Protein AF-A0A510UNX9-F1 (afdb_monomer_lite)

Secondary structure (DSSP, 8-state):
--EE-HHHHHHHHHHHHTSPBPHHHHHHHHHHHTTS---TTS-EEHHHHHHHHHHT--SSHHHHB-----

Organism: Aliivibrio fischeri (NCBI:txid668)

Structure (mmCIF, N/CA/C/O backbone):
data_AF-A0A510UNX9-F1
#
_entry.id   AF-A0A510UNX9-F1
#
loop_
_atom_site.group_PDB
_atom_site.id
_atom_site.type_symbol
_atom_site.label_atom_id
_atom_site.label_alt_id
_atom_site.label_comp_id
_atom_site.label_asym_id
_atom_site.label_entity_id
_atom_site.label_seq_id
_atom_site.pdbx_PDB_ins_code
_atom_site.Cartn_x
_atom_site.Cartn_y
_atom_site.Cartn_z
_atom_site.occupancy
_atom_site.B_iso_or_equiv
_atom_site.auth_seq_id
_atom_site.auth_comp_id
_atom_site.auth_asym_id
_atom_site.auth_atom_id
_atom_site.pdbx_PDB_model_num
ATOM 1 N N . MET A 1 1 ? -0.834 -6.709 14.777 1.00 65.88 1 MET A N 1
ATOM 2 C CA . MET A 1 1 ? -1.301 -6.387 13.410 1.00 65.88 1 MET A CA 1
ATOM 3 C C . MET A 1 1 ? -0.493 -5.204 12.906 1.00 65.88 1 MET A C 1
ATOM 5 O O . MET A 1 1 ? -0.597 -4.139 13.503 1.00 65.88 1 MET A O 1
ATOM 9 N N . THR A 1 2 ? 0.344 -5.378 11.887 1.00 88.81 2 THR A N 1
ATOM 10 C CA . THR A 1 2 ? 1.132 -4.266 11.328 1.00 88.81 2 THR A CA 1
ATOM 11 C C . THR A 1 2 ? 0.246 -3.423 10.412 1.00 88.81 2 THR A C 1
ATOM 13 O O . THR A 1 2 ? -0.506 -3.982 9.610 1.00 88.81 2 THR A O 1
ATOM 16 N N . ARG A 1 3 ? 0.302 -2.097 10.555 1.00 91.19 3 ARG A N 1
ATOM 17 C CA . ARG A 1 3 ? -0.549 -1.143 9.833 1.00 91.19 3 ARG A CA 1
ATOM 18 C C . ARG A 1 3 ? 0.301 -0.032 9.238 1.00 91.19 3 ARG A C 1
ATOM 20 O O . ARG A 1 3 ? 1.266 0.383 9.873 1.00 91.19 3 ARG A O 1
ATOM 27 N N . TYR A 1 4 ? -0.084 0.445 8.063 1.00 92.12 4 TYR A N 1
ATOM 28 C CA . TYR A 1 4 ? 0.604 1.532 7.370 1.00 92.12 4 TYR A CA 1
ATOM 29 C C . TYR A 1 4 ? -0.407 2.450 6.695 1.00 92.12 4 TYR A C 1
ATOM 31 O O . TYR A 1 4 ? -1.503 2.022 6.328 1.00 92.12 4 TYR A O 1
ATOM 39 N N . THR A 1 5 ? -0.042 3.716 6.520 1.00 93.62 5 THR A N 1
ATOM 40 C CA . THR A 1 5 ? -0.730 4.568 5.546 1.00 93.62 5 THR A CA 1
ATOM 41 C C . THR A 1 5 ? -0.316 4.158 4.131 1.00 93.62 5 THR A C 1
ATOM 43 O O . THR A 1 5 ? 0.718 3.514 3.937 1.00 93.62 5 THR A O 1
ATOM 46 N N . ILE A 1 6 ? -1.105 4.559 3.133 1.00 91.00 6 ILE A N 1
ATOM 47 C CA . ILE A 1 6 ? -0.799 4.331 1.710 1.00 91.00 6 ILE A CA 1
ATOM 48 C C . ILE A 1 6 ? 0.608 4.852 1.379 1.00 91.00 6 ILE A C 1
ATOM 50 O O . ILE A 1 6 ? 1.414 4.124 0.808 1.00 91.00 6 ILE A O 1
ATOM 54 N N . THR A 1 7 ? 0.927 6.076 1.806 1.00 91.06 7 THR A N 1
ATOM 55 C CA . THR A 1 7 ? 2.230 6.713 1.569 1.00 91.06 7 THR A CA 1
ATOM 56 C C . THR A 1 7 ? 3.379 5.926 2.197 1.00 91.06 7 THR A C 1
ATOM 58 O O . THR A 1 7 ? 4.327 5.584 1.498 1.00 91.06 7 THR A O 1
ATOM 61 N N . GLN A 1 8 ? 3.258 5.546 3.476 1.00 93.50 8 GLN A N 1
ATOM 62 C CA . GLN A 1 8 ? 4.293 4.761 4.164 1.00 93.50 8 GLN A CA 1
ATOM 63 C C . GLN A 1 8 ? 4.525 3.404 3.495 1.00 93.50 8 GLN A C 1
ATOM 65 O O . GLN A 1 8 ? 5.654 2.920 3.436 1.00 93.50 8 GLN A O 1
ATOM 70 N N . TYR A 1 9 ? 3.455 2.771 3.010 1.00 92.62 9 TYR A N 1
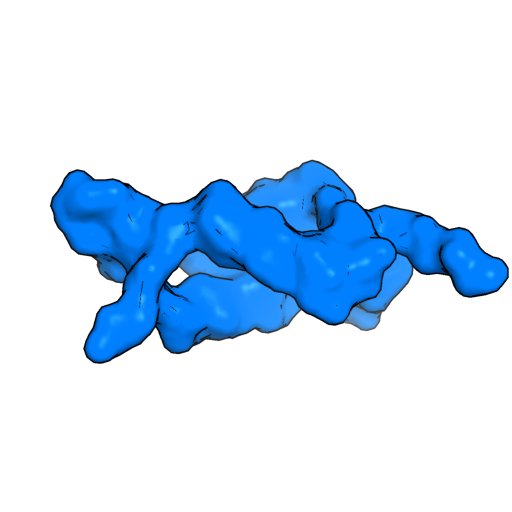ATOM 71 C CA . TYR A 1 9 ? 3.560 1.500 2.310 1.00 92.62 9 TYR A CA 1
ATOM 72 C C . TYR A 1 9 ? 4.264 1.659 0.956 1.00 92.62 9 TYR A C 1
ATOM 74 O O . TYR A 1 9 ? 5.190 0.901 0.677 1.00 92.62 9 TYR A O 1
ATOM 82 N N . ILE A 1 10 ? 3.894 2.670 0.161 1.00 90.38 10 ILE A N 1
ATOM 83 C CA . ILE A 1 10 ? 4.557 2.979 -1.116 1.00 90.38 10 ILE A CA 1
ATOM 84 C C . ILE A 1 10 ? 6.053 3.224 -0.892 1.00 90.38 10 ILE A C 1
ATOM 86 O O . ILE A 1 10 ? 6.866 2.559 -1.526 1.00 90.38 10 ILE A O 1
ATOM 90 N N . GLU A 1 11 ? 6.426 4.099 0.048 1.00 91.19 11 GLU A N 1
ATOM 91 C CA . GLU A 1 11 ? 7.834 4.400 0.349 1.00 91.19 11 GLU A CA 1
ATOM 92 C C . GLU A 1 11 ? 8.614 3.151 0.773 1.00 91.19 11 GLU A C 1
ATOM 94 O O . GLU A 1 11 ? 9.748 2.934 0.337 1.00 91.19 11 GLU A O 1
ATOM 99 N N . LYS A 1 12 ? 8.001 2.291 1.595 1.00 90.25 12 LYS A N 1
ATOM 100 C CA . LYS A 1 12 ? 8.602 1.024 2.024 1.00 90.25 12 LYS A CA 1
ATOM 101 C C . LYS A 1 12 ? 8.878 0.103 0.837 1.00 90.25 12 LYS A C 1
ATOM 103 O O . LYS A 1 12 ? 9.944 -0.516 0.787 1.00 90.25 12 LYS A O 1
ATOM 108 N N . ILE A 1 13 ? 7.930 -0.017 -0.089 1.00 87.69 13 ILE A N 1
ATOM 109 C CA . ILE A 1 13 ? 8.077 -0.860 -1.274 1.00 87.69 13 ILE A CA 1
ATOM 110 C C . ILE A 1 13 ? 9.121 -0.255 -2.221 1.00 87.69 13 ILE A C 1
ATOM 112 O O . ILE A 1 13 ? 10.065 -0.949 -2.584 1.00 87.69 13 ILE A O 1
ATOM 116 N N . GLU A 1 14 ? 9.041 1.037 -2.534 1.00 87.56 14 GLU A N 1
ATOM 117 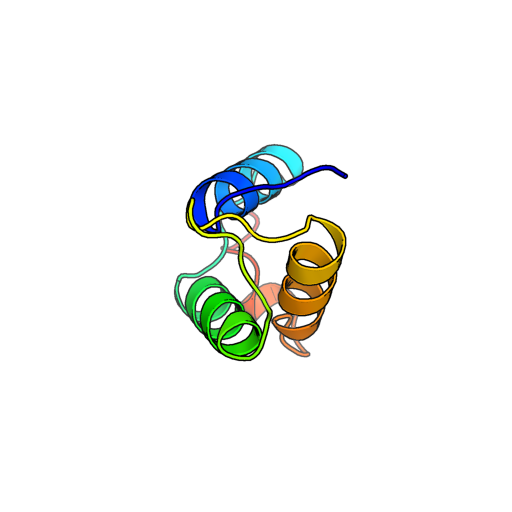C CA . GLU A 1 14 ? 10.025 1.732 -3.378 1.00 87.56 14 GLU A CA 1
ATOM 118 C C . GLU A 1 14 ? 11.456 1.592 -2.840 1.00 87.56 14 GLU A C 1
ATOM 120 O O . GLU A 1 14 ? 12.378 1.273 -3.590 1.00 87.56 14 GLU A O 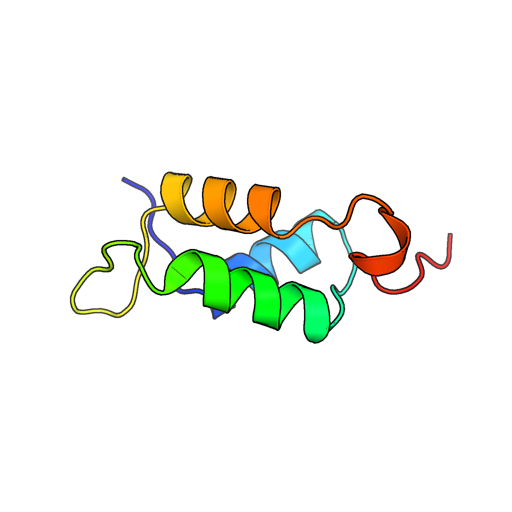1
ATOM 125 N N . THR A 1 15 ? 11.633 1.722 -1.522 1.00 88.25 15 THR A N 1
ATOM 126 C CA . THR A 1 15 ? 12.927 1.509 -0.855 1.00 88.25 15 THR A CA 1
ATOM 127 C C . THR A 1 15 ? 13.390 0.056 -0.967 1.00 88.25 15 THR A C 1
ATOM 129 O O . THR A 1 15 ? 14.554 -0.201 -1.262 1.00 88.25 15 THR A O 1
ATOM 132 N N . SER A 1 16 ? 12.489 -0.909 -0.762 1.00 86.56 16 SER A N 1
ATOM 133 C CA . SER A 1 16 ? 12.829 -2.341 -0.795 1.00 86.56 16 SER A CA 1
ATOM 134 C C . SER A 1 16 ? 13.231 -2.819 -2.191 1.00 86.56 16 SER A C 1
ATOM 136 O O . SER A 1 16 ? 14.103 -3.673 -2.321 1.00 86.56 16 SER A O 1
ATOM 138 N N . TYR A 1 17 ? 12.602 -2.272 -3.232 1.00 80.62 17 TYR A N 1
ATOM 139 C CA . TYR A 1 17 ? 12.912 -2.594 -4.626 1.00 80.62 17 TYR A CA 1
ATOM 140 C C . TYR A 1 17 ? 13.952 -1.652 -5.245 1.00 80.62 17 TYR A C 1
ATOM 142 O O . TYR A 1 17 ? 14.317 -1.848 -6.403 1.00 80.62 17 TYR A O 1
ATOM 150 N N . ASN A 1 18 ? 14.412 -0.639 -4.501 1.00 84.06 18 ASN A N 1
ATOM 151 C CA . ASN A 1 18 ? 15.280 0.433 -4.987 1.00 84.06 18 ASN A CA 1
ATOM 152 C C . ASN A 1 18 ? 14.797 1.017 -6.332 1.00 84.06 18 ASN A C 1
ATOM 154 O O . ASN A 1 18 ? 15.580 1.262 -7.248 1.00 84.06 18 ASN A O 1
ATOM 158 N N . THR A 1 19 ? 13.481 1.179 -6.473 1.00 82.12 19 THR A N 1
ATOM 159 C CA . THR A 1 19 ? 12.833 1.634 -7.707 1.00 82.12 19 THR A CA 1
ATOM 160 C C . THR A 1 19 ? 11.631 2.504 -7.384 1.00 82.12 19 THR A C 1
ATOM 162 O O . THR A 1 19 ? 11.042 2.384 -6.310 1.00 82.12 19 THR A O 1
ATOM 165 N N . LYS A 1 20 ? 11.253 3.374 -8.320 1.00 83.94 20 LYS A N 1
ATOM 166 C CA . LYS A 1 20 ? 10.029 4.168 -8.226 1.00 83.94 20 LYS A CA 1
ATOM 167 C C . LYS A 1 20 ? 8.959 3.565 -9.122 1.00 83.94 20 LYS A C 1
ATOM 169 O O . LYS A 1 20 ? 9.228 3.226 -10.272 1.00 83.94 20 LYS A O 1
ATOM 174 N N . PHE A 1 21 ? 7.745 3.450 -8.597 1.00 82.38 21 PHE A N 1
ATOM 175 C CA . PHE A 1 21 ? 6.593 2.982 -9.373 1.00 82.38 21 PHE A CA 1
ATOM 176 C C . PHE A 1 21 ? 5.938 4.167 -10.084 1.00 82.38 21 PHE A C 1
ATOM 178 O O . PHE A 1 21 ? 5.934 5.284 -9.552 1.00 82.38 21 PHE A O 1
ATOM 185 N N . HIS A 1 22 ? 5.391 3.922 -11.275 1.00 82.12 22 HIS A N 1
ATOM 186 C CA . HIS A 1 22 ? 4.673 4.943 -12.035 1.00 82.12 22 HIS A CA 1
ATOM 187 C C . HIS A 1 22 ? 3.450 5.456 -11.262 1.00 82.12 22 HIS A C 1
ATOM 189 O O . HIS A 1 22 ? 2.825 4.720 -10.494 1.00 82.12 22 HIS A O 1
ATOM 195 N N . ASP A 1 23 ? 3.091 6.726 -11.472 1.00 84.69 23 ASP A N 1
ATOM 196 C CA . ASP A 1 23 ? 1.894 7.313 -10.860 1.00 84.69 23 ASP A CA 1
ATOM 197 C C . ASP A 1 23 ? 0.614 6.558 -11.242 1.00 84.69 23 ASP A C 1
ATOM 199 O O . ASP A 1 23 ? -0.263 6.414 -10.398 1.00 84.69 23 ASP A O 1
ATOM 203 N N . ASP A 1 24 ? 0.548 5.989 -12.450 1.00 84.06 24 ASP A N 1
ATOM 204 C CA . AS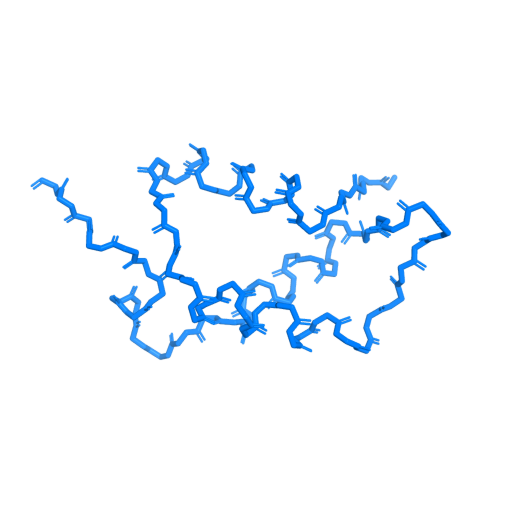P A 1 24 ? -0.571 5.148 -12.895 1.00 84.06 24 ASP A CA 1
ATOM 205 C C . ASP A 1 24 ? -0.748 3.899 -12.011 1.00 84.06 24 ASP A C 1
ATOM 207 O O . ASP A 1 24 ? -1.830 3.639 -11.486 1.00 84.06 24 ASP A O 1
ATOM 211 N N . PHE A 1 25 ? 0.347 3.185 -11.727 1.00 85.62 25 PHE A N 1
ATOM 212 C CA . PHE A 1 25 ? 0.336 2.056 -10.796 1.00 85.62 25 PHE A CA 1
ATOM 213 C C . PHE A 1 25 ? -0.115 2.487 -9.392 1.00 85.62 25 PHE A C 1
ATOM 215 O O . PHE A 1 25 ? -0.906 1.805 -8.736 1.00 85.62 25 PHE A O 1
ATOM 222 N N . LYS A 1 26 ? 0.369 3.644 -8.920 1.00 87.69 26 LYS A N 1
ATOM 223 C CA . LYS A 1 26 ? -0.029 4.202 -7.618 1.00 87.69 26 LYS A CA 1
ATOM 224 C C . LYS A 1 26 ? -1.511 4.577 -7.593 1.00 87.69 26 LYS A C 1
ATOM 226 O O . LYS A 1 26 ? -2.124 4.484 -6.528 1.00 87.69 26 LYS A O 1
ATOM 231 N N . ASP A 1 27 ? -2.084 4.996 -8.718 1.00 88.75 27 ASP A N 1
ATOM 232 C CA . ASP A 1 27 ? -3.510 5.291 -8.835 1.00 88.75 27 ASP A CA 1
ATOM 233 C C . ASP A 1 27 ? -4.346 4.008 -8.797 1.00 88.75 27 ASP A C 1
ATOM 235 O O . ASP A 1 27 ? -5.193 3.871 -7.913 1.00 88.75 27 ASP A O 1
ATOM 239 N N . ARG A 1 28 ? -3.995 2.998 -9.610 1.00 87.75 28 ARG A N 1
ATOM 240 C CA . ARG A 1 28 ? -4.604 1.652 -9.575 1.00 87.75 28 ARG A CA 1
ATOM 241 C C . ARG A 1 28 ? -4.555 1.029 -8.176 1.00 87.75 28 ARG A C 1
ATOM 243 O O . ARG A 1 28 ? -5.531 0.440 -7.709 1.00 87.75 28 ARG A O 1
ATOM 250 N N . PHE A 1 29 ? -3.453 1.229 -7.456 1.00 90.50 29 PHE A N 1
ATOM 251 C CA . PHE A 1 29 ? -3.327 0.830 -6.056 1.00 90.50 29 PHE A CA 1
ATOM 252 C C . PHE A 1 29 ? -4.324 1.522 -5.132 1.00 90.50 29 PHE A C 1
ATOM 254 O O . PHE A 1 29 ? -4.985 0.853 -4.333 1.00 90.50 29 PHE A O 1
ATOM 261 N N . LYS A 1 30 ? -4.487 2.842 -5.248 1.00 89.81 30 LYS A N 1
ATOM 262 C CA . LYS A 1 30 ? -5.499 3.577 -4.477 1.00 89.81 30 LYS A CA 1
ATOM 263 C C . LYS A 1 30 ? -6.915 3.144 -4.854 1.00 89.81 30 LYS A C 1
ATOM 265 O O . LYS A 1 30 ? -7.763 3.049 -3.971 1.00 89.81 30 LYS A O 1
ATOM 270 N N . GLU A 1 31 ? -7.175 2.853 -6.126 1.00 90.50 31 GLU A N 1
ATOM 271 C CA . GLU A 1 31 ? -8.474 2.357 -6.592 1.00 90.50 31 GLU A CA 1
ATOM 272 C C . GLU A 1 31 ? -8.826 1.005 -5.968 1.00 90.50 31 GLU A C 1
ATOM 274 O O . GLU A 1 31 ? -9.914 0.850 -5.412 1.00 90.50 31 GLU A O 1
ATOM 279 N N . ASN A 1 32 ? -7.871 0.072 -5.945 1.00 88.94 32 ASN A N 1
ATOM 280 C CA . ASN A 1 32 ? -8.017 -1.229 -5.291 1.00 88.94 32 ASN A CA 1
ATOM 281 C C . ASN A 1 32 ? -8.245 -1.128 -3.768 1.00 88.94 32 ASN A C 1
ATOM 283 O O . ASN A 1 32 ? -8.734 -2.079 -3.156 1.00 88.94 32 ASN A O 1
ATOM 287 N N . LEU A 1 33 ? -7.934 0.017 -3.149 1.00 90.00 33 LEU A N 1
ATOM 288 C CA . LEU A 1 33 ? -8.170 0.285 -1.728 1.00 90.00 33 LEU A CA 1
ATOM 289 C C . LEU A 1 33 ? -9.519 0.962 -1.430 1.00 90.00 33 LEU A C 1
ATOM 291 O O . LEU A 1 33 ? -9.928 0.957 -0.270 1.00 90.00 33 LEU A O 1
ATOM 295 N N . LYS A 1 34 ? -10.252 1.494 -2.424 1.00 87.25 34 LYS A N 1
ATOM 296 C CA . LYS A 1 34 ? -11.520 2.234 -2.202 1.00 87.25 34 LYS A CA 1
ATOM 297 C C . LYS A 1 34 ? -12.622 1.414 -1.506 1.00 87.25 34 LYS A C 1
ATOM 299 O O . LYS A 1 34 ? -13.552 1.999 -0.962 1.00 87.25 34 LYS A O 1
ATOM 304 N N . GLY A 1 35 ? -12.530 0.082 -1.505 1.00 84.38 35 GLY A N 1
ATOM 305 C CA . GLY A 1 35 ? -13.454 -0.825 -0.805 1.00 84.38 35 GLY A CA 1
ATOM 306 C C . GLY A 1 35 ? -12.862 -1.520 0.425 1.00 84.38 35 GLY A C 1
ATOM 307 O O . GLY A 1 35 ? -13.513 -2.381 1.015 1.00 84.38 35 GLY A O 1
ATOM 308 N N . VAL A 1 36 ? -11.623 -1.196 0.794 1.00 89.94 36 VAL A N 1
ATOM 309 C CA . VAL A 1 36 ? -10.911 -1.830 1.905 1.00 89.94 36 VAL A CA 1
ATOM 310 C C . VAL A 1 36 ? -11.168 -1.051 3.189 1.00 89.94 36 VAL A C 1
ATOM 312 O O . VAL A 1 36 ? -11.072 0.175 3.223 1.00 89.94 36 VAL A O 1
ATOM 315 N N . LEU A 1 37 ? -11.465 -1.770 4.273 1.00 89.88 37 LEU A N 1
ATOM 316 C CA . LEU A 1 37 ? -11.620 -1.168 5.593 1.00 89.88 37 LEU A CA 1
ATOM 317 C C . LEU A 1 37 ? -10.287 -0.571 6.064 1.00 89.88 37 LEU A C 1
ATOM 319 O O . LEU A 1 37 ? -9.273 -1.264 6.157 1.00 89.88 37 LEU A O 1
ATOM 323 N N . PHE A 1 38 ? -10.312 0.711 6.412 1.00 89.88 38 PHE A N 1
ATOM 324 C CA . PHE A 1 38 ? -9.205 1.413 7.053 1.00 89.88 38 PHE A CA 1
ATOM 325 C C . PHE A 1 38 ? -9.603 1.860 8.460 1.00 89.88 38 PHE A C 1
ATOM 327 O O . PHE A 1 38 ? -10.781 1.960 8.800 1.00 89.88 38 PHE A O 1
ATOM 334 N N . TYR A 1 39 ? -8.605 2.092 9.304 1.00 90.44 39 TYR A N 1
ATOM 335 C CA . TYR A 1 39 ? -8.804 2.569 10.671 1.00 90.44 39 TYR A CA 1
ATOM 336 C C . TYR A 1 39 ? -8.935 4.097 10.707 1.00 90.44 39 TYR A C 1
ATOM 338 O O . TYR A 1 39 ? -8.460 4.775 9.801 1.00 90.44 39 TYR A O 1
ATOM 346 N N . GLU A 1 40 ? -9.500 4.659 11.782 1.00 88.19 40 GLU A N 1
ATOM 347 C CA . GLU A 1 40 ? -9.727 6.114 11.939 1.00 88.19 40 GLU A CA 1
ATOM 348 C C . GLU A 1 40 ? -8.487 6.990 11.689 1.00 88.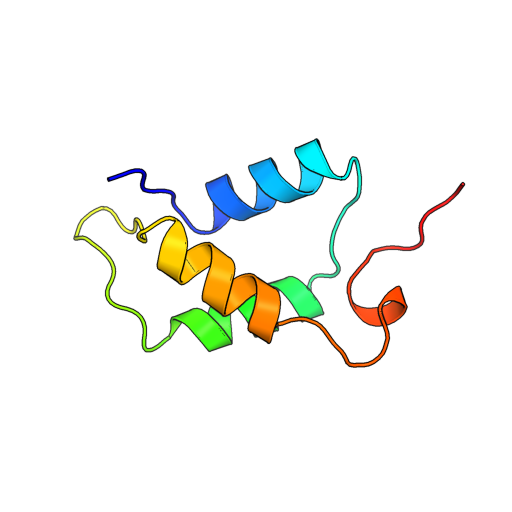19 40 GLU A C 1
ATOM 350 O O . GLU A 1 40 ? -8.604 8.135 11.269 1.00 88.19 40 GLU A O 1
ATOM 355 N N . ASN A 1 41 ? -7.286 6.450 11.892 1.00 87.31 41 ASN A N 1
ATOM 356 C CA . ASN A 1 41 ? -6.022 7.138 11.627 1.00 87.31 41 ASN A CA 1
ATOM 357 C C . ASN A 1 41 ? -5.560 7.070 10.152 1.00 87.31 41 ASN A C 1
ATOM 359 O O . ASN A 1 41 ? -4.404 7.376 9.866 1.00 87.31 41 ASN A O 1
ATOM 363 N N . GLY A 1 42 ? -6.407 6.606 9.226 1.00 88.06 42 GLY A N 1
ATOM 364 C CA . GLY A 1 42 ? -6.081 6.466 7.803 1.00 88.06 42 GLY A CA 1
ATOM 365 C C . GLY A 1 42 ? -5.096 5.334 7.492 1.00 88.06 42 GLY A C 1
ATOM 366 O O . GLY A 1 42 ? -4.479 5.326 6.424 1.00 88.06 42 GLY A O 1
ATOM 367 N N . THR A 1 43 ? -4.903 4.395 8.425 1.00 92.31 43 THR A N 1
ATOM 368 C CA . THR A 1 43 ? -4.037 3.230 8.207 1.00 92.31 43 THR A CA 1
ATOM 369 C C . THR A 1 43 ? -4.827 2.018 7.747 1.00 92.31 43 THR A C 1
ATOM 371 O O . THR A 1 43 ? -5.957 1.783 8.173 1.00 92.31 43 THR A O 1
ATOM 374 N N . TYR A 1 44 ? -4.184 1.214 6.913 1.00 93.12 44 TYR A N 1
ATOM 375 C CA . TYR A 1 44 ? -4.687 -0.055 6.417 1.00 93.12 44 TYR A CA 1
ATOM 376 C C . TYR A 1 44 ? -3.883 -1.186 7.048 1.00 93.12 44 TYR A C 1
ATOM 378 O O . TYR A 1 44 ? -2.729 -1.017 7.464 1.00 93.12 44 TYR A O 1
ATOM 386 N N . ILE A 1 45 ? -4.489 -2.363 7.119 1.00 93.56 45 ILE A N 1
ATOM 387 C CA . ILE A 1 45 ? -3.788 -3.583 7.508 1.00 93.56 45 ILE A CA 1
ATOM 388 C C . ILE A 1 45 ? -2.769 -3.924 6.413 1.00 93.56 45 ILE A C 1
ATOM 390 O O . ILE A 1 45 ? -3.075 -3.851 5.226 1.00 93.56 45 ILE A O 1
ATOM 394 N N . LEU A 1 46 ? -1.564 -4.352 6.806 1.00 90.81 46 LEU A N 1
ATOM 395 C CA . LEU A 1 46 ? -0.512 -4.741 5.858 1.00 90.81 46 LEU A CA 1
ATOM 396 C C . LEU A 1 46 ? -0.975 -5.801 4.840 1.00 90.81 46 LEU A C 1
ATOM 398 O O . LEU A 1 46 ? -0.608 -5.716 3.677 1.00 90.81 46 LEU A O 1
ATOM 402 N N . ALA A 1 47 ? -1.774 -6.779 5.267 1.00 89.75 47 ALA A N 1
ATOM 403 C CA . ALA A 1 47 ? -2.305 -7.824 4.391 1.00 89.75 47 ALA A CA 1
ATOM 404 C C . ALA A 1 47 ? -3.229 -7.270 3.293 1.00 89.75 47 ALA A C 1
ATOM 406 O O . ALA A 1 47 ? -3.145 -7.714 2.151 1.00 89.75 47 ALA A O 1
ATOM 407 N N . ASP A 1 48 ? -4.071 -6.286 3.616 1.00 91.25 48 ASP A N 1
ATOM 408 C CA . ASP A 1 48 ? -4.943 -5.656 2.624 1.00 91.25 48 ASP A CA 1
ATOM 409 C C . ASP A 1 48 ? -4.153 -4.764 1.664 1.00 91.25 48 ASP A C 1
ATOM 411 O O . ASP A 1 48 ? -4.404 -4.787 0.461 1.00 91.25 48 ASP A O 1
ATOM 415 N N . LEU A 1 49 ? -3.144 -4.046 2.175 1.00 91.06 49 LEU A N 1
ATOM 416 C CA . LEU A 1 49 ? -2.208 -3.283 1.345 1.00 91.06 49 LEU A CA 1
ATOM 417 C C . LEU A 1 49 ? -1.466 -4.194 0.362 1.00 91.06 49 LEU A C 1
ATOM 419 O O . LEU A 1 49 ? -1.408 -3.886 -0.820 1.00 91.06 49 LEU A O 1
ATOM 423 N N . ASP A 1 50 ? -0.954 -5.335 0.826 1.00 89.62 50 ASP A N 1
ATOM 424 C CA . ASP A 1 50 ? -0.236 -6.302 -0.012 1.00 89.62 50 ASP A CA 1
ATOM 425 C C . ASP A 1 50 ? -1.140 -6.920 -1.087 1.00 89.62 50 ASP A C 1
ATOM 427 O O . ASP A 1 50 ? -0.743 -7.063 -2.245 1.00 89.62 50 ASP A O 1
ATOM 431 N N . LYS A 1 51 ? -2.392 -7.226 -0.727 1.00 89.19 51 LYS A N 1
ATOM 432 C CA . LYS A 1 51 ? -3.395 -7.733 -1.665 1.00 89.19 51 LYS A CA 1
ATOM 433 C C . LYS A 1 51 ? -3.753 -6.692 -2.728 1.00 89.19 51 LYS A C 1
ATOM 435 O O . LYS A 1 51 ? -3.753 -7.017 -3.913 1.00 89.19 51 LYS A O 1
ATOM 440 N N . ALA A 1 52 ? -4.030 -5.453 -2.321 1.00 90.19 52 ALA A N 1
ATOM 441 C CA . ALA A 1 52 ? -4.333 -4.364 -3.246 1.00 90.19 52 ALA A CA 1
ATOM 442 C C . ALA A 1 52 ? -3.134 -4.049 -4.152 1.00 90.19 52 ALA A C 1
ATOM 444 O O . ALA A 1 52 ? -3.307 -3.876 -5.355 1.00 90.19 52 ALA A O 1
ATOM 445 N N . TRP A 1 53 ? -1.915 -4.051 -3.608 1.00 88.06 53 TRP A N 1
ATOM 446 C CA . TRP A 1 53 ? -0.685 -3.836 -4.368 1.00 88.06 53 TRP A CA 1
ATOM 447 C C . TRP A 1 53 ? -0.490 -4.891 -5.459 1.00 88.06 53 TRP A C 1
ATOM 449 O O . TRP A 1 53 ? -0.252 -4.548 -6.612 1.00 88.06 53 TRP A O 1
ATOM 459 N N . LYS A 1 54 ? -0.664 -6.176 -5.126 1.00 84.25 54 LYS A N 1
ATOM 460 C CA . LYS A 1 54 ? -0.581 -7.282 -6.095 1.00 84.25 54 LYS A CA 1
ATOM 461 C C . LYS A 1 54 ? -1.646 -7.193 -7.186 1.00 84.25 54 LYS A C 1
ATOM 463 O O . LYS A 1 54 ? -1.331 -7.419 -8.346 1.00 84.25 54 LYS A O 1
ATOM 468 N N . ASN A 1 55 ? -2.871 -6.810 -6.828 1.00 85.19 55 ASN A N 1
ATOM 469 C C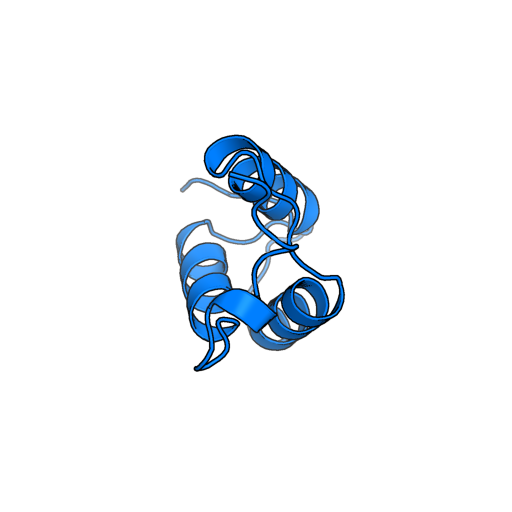A . ASN A 1 55 ? -3.954 -6.589 -7.792 1.00 85.19 55 ASN A CA 1
ATOM 470 C C . ASN A 1 55 ? -3.744 -5.355 -8.682 1.00 85.19 55 ASN A C 1
ATOM 472 O O . ASN A 1 55 ? -4.470 -5.181 -9.655 1.00 85.19 55 ASN A O 1
ATOM 476 N N . SER A 1 56 ? -2.794 -4.486 -8.337 1.00 82.69 56 SER A N 1
ATOM 477 C CA . SER A 1 56 ? -2.470 -3.293 -9.125 1.00 82.69 56 SER A CA 1
ATOM 478 C C . SER A 1 56 ? -1.408 -3.565 -10.179 1.00 82.69 56 SER A C 1
ATOM 480 O O . SER A 1 56 ? -1.166 -2.694 -11.003 1.00 82.69 56 SER A O 1
ATOM 482 N N . GLY A 1 57 ? -0.782 -4.748 -10.159 1.00 74.25 57 GLY A N 1
ATOM 483 C CA . GLY A 1 57 ? 0.144 -5.169 -11.204 1.00 74.25 57 GLY A CA 1
ATOM 484 C C . GLY A 1 57 ? -0.566 -5.277 -12.548 1.00 74.25 57 GLY A C 1
ATOM 485 O O . GLY A 1 57 ? -1.637 -5.873 -12.651 1.00 74.25 57 GLY A O 1
ATOM 486 N N . SER A 1 58 ? 0.027 -4.671 -13.565 1.00 65.81 58 SER A N 1
ATOM 487 C CA . SER A 1 58 ? -0.309 -4.880 -14.963 1.00 65.81 58 SER A CA 1
ATOM 488 C C . SER A 1 58 ? 0.169 -6.268 -15.394 1.00 65.81 58 SER A C 1
ATOM 490 O O . SER A 1 58 ? 1.089 -6.846 -14.813 1.00 65.81 58 SER A O 1
ATOM 492 N N . ASP A 1 59 ? -0.423 -6.800 -16.462 1.00 59.81 59 ASP A N 1
ATOM 493 C CA . ASP A 1 59 ? 0.054 -8.041 -17.093 1.00 59.81 59 ASP A CA 1
ATOM 494 C C . ASP A 1 59 ? 1.508 -7.874 -17.598 1.00 59.81 59 ASP A C 1
ATOM 496 O O . ASP A 1 59 ? 2.283 -8.827 -17.685 1.00 59.81 59 ASP A O 1
ATOM 500 N N . ASN A 1 60 ? 1.914 -6.622 -17.855 1.00 58.34 60 ASN A N 1
ATOM 501 C CA . ASN A 1 60 ? 3.260 -6.240 -18.252 1.00 58.34 60 ASN A CA 1
ATOM 502 C C . ASN A 1 60 ? 4.032 -5.556 -17.105 1.00 58.34 60 ASN A C 1
ATOM 504 O O . ASN A 1 60 ? 3.812 -4.390 -16.798 1.00 58.34 60 ASN A O 1
ATOM 508 N N . CYS A 1 61 ? 5.025 -6.245 -16.538 1.00 57.00 61 CYS A N 1
ATOM 509 C CA . CYS A 1 61 ? 5.842 -5.762 -15.409 1.00 57.00 61 CYS A CA 1
ATOM 510 C C . CYS A 1 61 ? 6.627 -4.457 -15.701 1.00 57.00 61 CYS A C 1
ATOM 512 O O . CYS A 1 61 ? 7.026 -3.748 -14.773 1.00 57.00 61 CYS A O 1
ATOM 514 N N . TYR A 1 62 ? 6.843 -4.126 -16.982 1.00 56.94 62 TYR A N 1
ATOM 515 C CA . TYR A 1 62 ? 7.452 -2.858 -17.416 1.00 56.94 62 TYR A CA 1
ATOM 516 C C . TYR A 1 62 ? 6.524 -1.646 -17.265 1.00 56.94 62 TYR A C 1
ATOM 518 O O . TYR A 1 62 ? 7.007 -0.522 -17.227 1.00 56.94 62 TYR A O 1
ATOM 526 N N . ASP A 1 63 ? 5.215 -1.874 -17.194 1.00 58.97 63 ASP A N 1
ATOM 527 C CA . ASP A 1 63 ? 4.194 -0.834 -17.042 1.00 58.97 63 ASP A CA 1
ATOM 528 C C . ASP A 1 63 ? 4.062 -0.391 -15.571 1.00 58.97 63 ASP A C 1
ATOM 530 O O . ASP A 1 63 ? 3.713 0.745 -15.257 1.00 58.97 63 ASP A O 1
ATOM 534 N N . ASP A 1 64 ? 4.414 -1.288 -14.644 1.00 57.94 64 ASP A N 1
ATOM 535 C CA . ASP A 1 64 ? 4.288 -1.053 -13.206 1.00 57.94 64 ASP A CA 1
ATOM 536 C C . ASP A 1 64 ? 5.543 -0.419 -12.597 1.00 57.94 64 ASP A C 1
ATOM 538 O O . ASP A 1 64 ? 5.461 0.426 -11.700 1.00 57.94 64 ASP A O 1
ATOM 542 N N . ARG A 1 65 ? 6.726 -0.810 -13.080 1.00 61.84 65 ARG A N 1
ATOM 543 C CA . ARG A 1 65 ? 8.011 -0.299 -12.590 1.00 61.84 65 ARG A CA 1
ATOM 544 C C . ARG A 1 65 ? 8.491 0.830 -13.490 1.00 61.84 65 ARG A C 1
ATOM 546 O O . ARG A 1 65 ? 8.611 0.638 -14.694 1.00 61.84 65 ARG A O 1
ATOM 553 N N . GLY A 1 66 ? 8.854 1.971 -12.902 1.00 52.75 66 GLY A N 1
ATOM 554 C CA . GLY A 1 66 ? 9.688 2.940 -13.606 1.00 52.75 66 GLY A CA 1
ATOM 555 C C . GLY A 1 66 ? 10.930 2.227 -14.138 1.00 52.75 66 GLY A C 1
ATOM 556 O O . GLY A 1 66 ? 11.506 1.411 -13.414 1.00 52.75 66 GLY A O 1
ATOM 557 N N . ILE A 1 67 ? 11.277 2.482 -15.407 1.00 47.06 67 ILE A N 1
ATOM 558 C CA . ILE A 1 67 ? 12.384 1.849 -16.145 1.00 47.06 67 ILE A CA 1
ATOM 559 C C . ILE A 1 67 ? 13.538 1.510 -15.194 1.00 47.06 67 ILE A C 1
ATOM 561 O O . ILE A 1 67 ? 14.175 2.398 -14.624 1.00 47.06 67 ILE A O 1
ATOM 565 N N . ILE A 1 68 ? 13.789 0.210 -15.021 1.00 42.62 68 ILE A N 1
ATOM 566 C CA . ILE A 1 68 ? 14.962 -0.281 -14.306 1.00 42.62 68 ILE A CA 1
ATOM 567 C C . ILE A 1 68 ? 16.155 0.031 -15.210 1.00 42.62 68 ILE A C 1
ATOM 569 O O . ILE A 1 68 ? 16.406 -0.685 -16.176 1.00 42.62 68 ILE A O 1
ATOM 573 N N . PHE A 1 69 ? 16.874 1.113 -14.925 1.00 35.31 69 PHE A N 1
ATOM 574 C CA . PHE A 1 69 ? 18.245 1.248 -15.403 1.00 35.31 69 PHE A CA 1
ATOM 575 C C . PHE A 1 69 ? 19.089 0.261 -14.586 1.00 35.31 69 PHE A C 1
ATOM 577 O O . PHE A 1 69 ? 19.488 0.564 -13.462 1.00 35.31 69 PHE A O 1
ATOM 584 N N . ILE A 1 70 ? 19.242 -0.953 -15.120 1.00 38.44 70 ILE A N 1
ATOM 585 C CA . ILE A 1 70 ? 20.258 -1.934 -14.708 1.00 38.44 70 ILE A CA 1
ATOM 586 C C . ILE A 1 70 ? 21.572 -1.622 -15.412 1.00 38.44 70 ILE A C 1
ATOM 588 O O . ILE A 1 70 ? 21.518 -1.310 -16.624 1.00 38.44 70 ILE A O 1
#

pLDDT: mean 81.41, std 14.62, range [35.31, 93.62]

Radius of gyration: 12.19 Å; chains: 1; bounding box: 34×15×32 Å

Sequence (70 aa):
MTRYTITQYIEKIETSYNTKFHDDFKDRFKENLKGVLFYENGTYILADLDKAWKNSGSDNCYDDRGIIFI

Foldseek 3Di:
DDKDALVRVQVVVCVVVVFHWDVQLSVQLVVQCPPADDDPVRIHDPVSSVVSSVVSDDPDNPNTTDDPPD